Protein AF-A0A7H4PNX0-F1 (afdb_monomer)

Foldseek 3Di:
DVVVLDDDDDDADPVNVPDDDDDDPDDDDDDDDDDDPVVVVVVVVVVCVVVVVDPADADEDECVCVSVVNLVVVVVVCVVVPGYDDDYPVRDDGD

Sequence (95 aa):
MLTQHRPGYLMLPADVAKAKATPPAHRLLIHTLPADENQLAGFREHAERMLRSSRRVSLLADFLAQRYGLQNALREWVAKVAGCLRHDADGQRAF

Secondary structure (DSSP, 8-state):
-GGGT--------TTGGGS--PPPSS-----PPPPPHHHHHHHHHHHHHHHHT-S--EEE--HHHHHTT-HHHHHHHHHHSTTPEEE-TTSSPP-

Structure (mmCIF, N/CA/C/O backbone):
data_AF-A0A7H4PNX0-F1
#
_entry.id   AF-A0A7H4P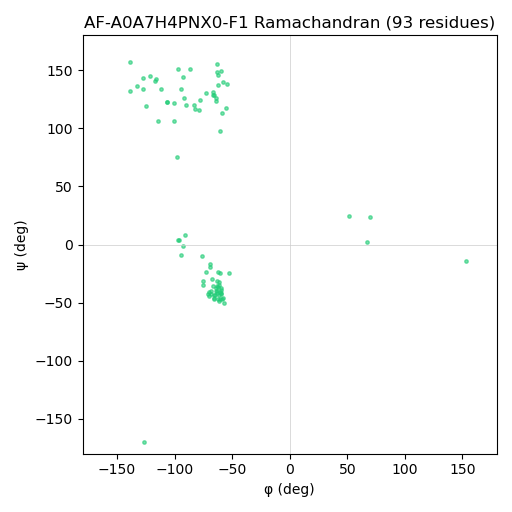NX0-F1
#
loop_
_atom_site.group_PDB
_atom_site.id
_atom_site.type_symbol
_atom_site.label_atom_id
_atom_site.label_alt_id
_atom_site.label_comp_id
_atom_site.label_asym_id
_atom_site.label_entity_id
_atom_site.label_seq_id
_atom_site.pdbx_PDB_ins_code
_atom_site.Cartn_x
_atom_site.Cartn_y
_atom_site.Cartn_z
_atom_site.occupancy
_atom_site.B_iso_or_equiv
_atom_site.auth_seq_id
_atom_site.auth_comp_id
_atom_site.auth_asym_id
_atom_site.auth_atom_id
_atom_site.pdbx_PDB_model_num
ATOM 1 N N . MET A 1 1 ? 2.184 0.642 -10.765 1.00 57.59 1 MET A N 1
ATOM 2 C CA . MET A 1 1 ? 2.553 -0.771 -10.514 1.00 57.59 1 MET A CA 1
ATOM 3 C C . MET A 1 1 ? 3.407 -0.958 -9.260 1.00 57.59 1 MET A C 1
ATOM 5 O O . MET A 1 1 ? 3.002 -1.761 -8.432 1.00 57.59 1 MET A O 1
ATOM 9 N N . LEU A 1 2 ? 4.51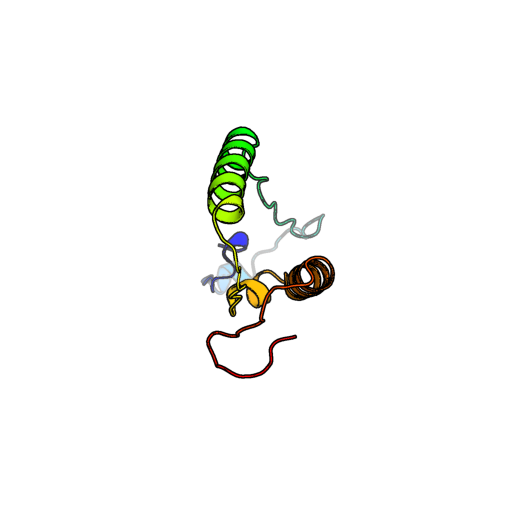1 -0.220 -9.054 1.00 64.31 2 LEU A N 1
ATOM 10 C CA . LEU A 1 2 ? 5.370 -0.417 -7.866 1.00 64.31 2 LEU A CA 1
ATOM 11 C C . LEU A 1 2 ? 4.644 -0.206 -6.520 1.00 64.31 2 LEU A C 1
ATOM 13 O O . LEU A 1 2 ? 4.827 -0.990 -5.599 1.00 64.31 2 LEU A O 1
ATOM 17 N N . THR A 1 3 ? 3.753 0.784 -6.427 1.00 73.44 3 THR A N 1
ATOM 18 C CA . THR A 1 3 ? 2.959 1.077 -5.214 1.00 73.44 3 THR A CA 1
ATOM 19 C C . THR A 1 3 ? 1.908 0.018 -4.880 1.00 73.44 3 THR A C 1
ATOM 21 O O . THR A 1 3 ? 1.386 -0.024 -3.771 1.00 73.44 3 THR A O 1
ATOM 24 N N . GLN A 1 4 ? 1.571 -0.848 -5.837 1.00 74.69 4 GLN A N 1
ATOM 25 C CA . GLN A 1 4 ? 0.538 -1.872 -5.672 1.00 74.69 4 GLN A CA 1
ATOM 26 C C . GLN A 1 4 ? 1.132 -3.206 -5.199 1.00 74.69 4 GLN A C 1
ATOM 28 O O . GLN A 1 4 ? 0.393 -4.175 -5.019 1.00 74.69 4 GLN A O 1
ATOM 33 N N . HIS A 1 5 ? 2.460 -3.289 -5.023 1.00 74.69 5 HIS A N 1
ATOM 34 C CA . HIS A 1 5 ? 3.183 -4.501 -4.622 1.00 74.69 5 HIS A CA 1
ATOM 35 C C . HIS A 1 5 ? 2.847 -5.734 -5.487 1.00 74.69 5 HIS A C 1
ATOM 37 O O . HIS A 1 5 ? 2.908 -6.862 -5.007 1.00 74.69 5 HIS A O 1
ATOM 43 N N . ARG A 1 6 ? 2.390 -5.527 -6.730 1.00 80.38 6 ARG A N 1
ATOM 44 C CA . ARG A 1 6 ? 2.036 -6.589 -7.684 1.00 80.38 6 ARG A CA 1
ATOM 45 C C . ARG A 1 6 ? 3.215 -6.829 -8.628 1.00 80.38 6 ARG A C 1
ATOM 47 O O . ARG A 1 6 ? 3.942 -5.872 -8.904 1.00 80.38 6 ARG A O 1
ATOM 54 N N . PRO A 1 7 ? 3.387 -8.056 -9.150 1.00 84.88 7 PRO A N 1
ATOM 55 C CA . PRO A 1 7 ? 4.365 -8.311 -10.198 1.00 84.88 7 PRO A CA 1
ATOM 56 C C . PRO A 1 7 ? 4.154 -7.370 -11.389 1.00 84.88 7 PRO A C 1
ATOM 58 O O . PRO A 1 7 ? 3.017 -7.112 -11.791 1.00 84.88 7 PRO A O 1
ATOM 61 N N . GLY A 1 8 ? 5.254 -6.860 -11.936 1.00 86.31 8 GLY A N 1
ATOM 62 C CA . GLY A 1 8 ? 5.279 -6.108 -13.185 1.00 86.31 8 GLY A CA 1
ATOM 63 C C . GLY A 1 8 ? 6.208 -6.802 -14.172 1.00 86.31 8 GLY A C 1
ATOM 64 O O . GLY A 1 8 ? 7.220 -7.369 -13.765 1.00 86.31 8 GLY A O 1
ATOM 65 N N . TYR A 1 9 ? 5.862 -6.757 -15.455 1.00 90.44 9 TYR A N 1
ATOM 66 C CA . TYR A 1 9 ? 6.673 -7.328 -16.527 1.00 90.44 9 TYR A CA 1
ATOM 67 C C . TYR A 1 9 ? 7.243 -6.209 -17.392 1.00 90.44 9 TYR A C 1
ATOM 69 O O . TYR A 1 9 ? 6.520 -5.291 -17.780 1.00 90.44 9 TYR A O 1
ATOM 77 N N . LEU A 1 10 ? 8.537 -6.297 -17.692 1.00 90.19 10 LEU A N 1
ATOM 78 C CA . LEU A 1 10 ? 9.231 -5.397 -18.604 1.00 90.19 10 LEU A CA 1
ATOM 79 C C . LEU A 1 10 ? 9.904 -6.241 -19.683 1.00 90.19 10 LEU A C 1
ATOM 81 O O . LEU A 1 10 ? 10.756 -7.071 -19.376 1.00 90.19 10 LEU A O 1
ATOM 85 N N . MET A 1 11 ? 9.524 -6.027 -20.940 1.00 91.56 11 MET A N 1
ATOM 86 C CA . MET A 1 11 ? 10.212 -6.631 -22.076 1.00 91.56 11 MET A CA 1
ATOM 87 C C . MET A 1 11 ? 11.324 -5.686 -22.523 1.00 91.56 11 MET A C 1
ATOM 89 O O . MET A 1 11 ? 11.047 -4.546 -22.891 1.00 91.56 11 MET A O 1
ATOM 93 N N . LEU A 1 12 ? 12.571 -6.154 -22.480 1.00 91.81 12 LEU A N 1
ATOM 94 C CA . LEU A 1 12 ? 13.733 -5.383 -22.910 1.00 91.81 12 LEU A CA 1
ATOM 95 C C . LEU A 1 12 ? 14.365 -6.050 -24.143 1.00 91.81 12 LEU A C 1
ATOM 97 O O . LEU A 1 12 ? 14.990 -7.102 -24.001 1.00 91.81 12 LEU A O 1
ATOM 101 N N . PRO A 1 13 ? 14.202 -5.468 -25.344 1.00 94.44 13 PRO A N 1
ATOM 102 C CA . PRO A 1 13 ? 14.876 -5.940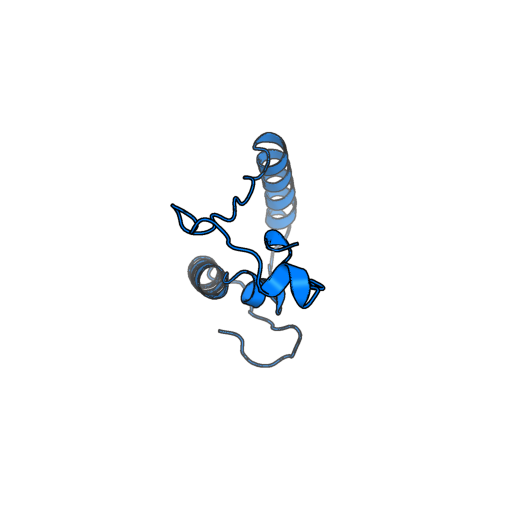 -26.549 1.00 94.44 13 PRO A CA 1
ATOM 103 C C . PRO A 1 13 ? 16.408 -5.911 -26.419 1.00 94.44 13 PRO A C 1
ATOM 105 O O . PRO A 1 13 ? 16.976 -5.068 -25.721 1.00 94.44 13 PRO A O 1
ATOM 108 N N . ALA A 1 14 ? 17.091 -6.836 -27.096 1.00 91.31 14 ALA A N 1
ATOM 109 C CA . ALA A 1 14 ? 18.537 -7.034 -26.950 1.00 91.31 14 ALA A CA 1
ATOM 110 C C . ALA A 1 14 ? 19.384 -5.863 -27.485 1.00 91.31 14 ALA A C 1
ATOM 112 O O . ALA A 1 14 ? 20.485 -5.613 -26.993 1.00 91.31 14 ALA A O 1
ATOM 113 N N . ASP A 1 15 ? 18.885 -5.157 -28.493 1.00 89.75 15 ASP A N 1
ATOM 114 C CA . ASP A 1 15 ? 19.465 -3.932 -29.041 1.00 89.75 15 ASP A CA 1
ATOM 115 C C . ASP A 1 15 ? 19.315 -2.759 -28.062 1.00 89.75 15 ASP A C 1
ATOM 117 O O . ASP A 1 15 ? 20.286 -2.051 -27.789 1.00 89.75 15 ASP A O 1
ATOM 121 N N . VAL A 1 16 ? 18.142 -2.627 -27.439 1.00 90.69 16 VAL A N 1
ATOM 122 C CA . VAL A 1 16 ? 17.867 -1.606 -26.416 1.00 90.69 16 VAL A CA 1
ATOM 123 C C . VAL A 1 16 ? 18.694 -1.848 -25.149 1.00 90.69 16 VAL A C 1
ATOM 125 O O . VAL A 1 16 ? 19.192 -0.8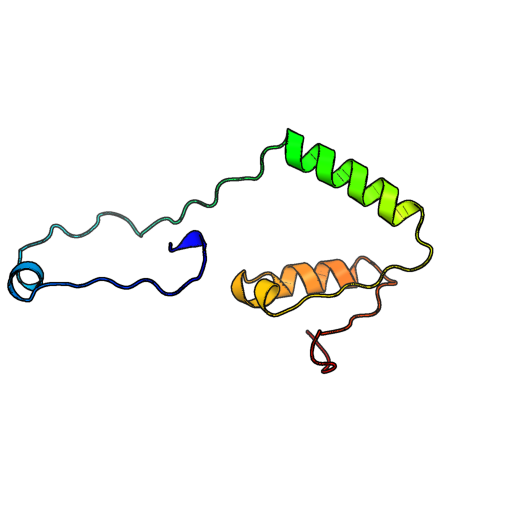97 -24.553 1.00 90.69 16 VAL A O 1
ATOM 128 N N . ALA A 1 17 ? 18.929 -3.107 -24.770 1.00 90.25 17 ALA A N 1
ATOM 129 C CA . ALA A 1 17 ? 19.761 -3.455 -23.615 1.00 90.25 17 ALA A CA 1
ATOM 130 C C . ALA A 1 17 ? 21.230 -3.003 -23.747 1.00 90.25 17 ALA A C 1
ATOM 132 O O . ALA A 1 17 ? 21.911 -2.831 -22.737 1.00 90.25 17 ALA A O 1
ATOM 133 N N . LYS A 1 18 ? 21.728 -2.817 -24.979 1.00 91.62 18 LYS A N 1
ATOM 134 C CA . LYS A 1 18 ? 23.102 -2.361 -25.263 1.00 91.62 18 LYS A CA 1
ATOM 135 C C . LYS A 1 18 ? 23.205 -0.848 -25.452 1.00 91.62 18 LYS A C 1
ATOM 137 O O . LYS A 1 18 ? 24.317 -0.327 -25.567 1.00 91.62 18 LYS A O 1
ATOM 142 N N . ALA A 1 19 ? 22.075 -0.147 -25.526 1.00 92.19 19 ALA A N 1
ATOM 143 C CA . ALA A 1 19 ? 22.063 1.294 -25.705 1.00 92.19 19 ALA A CA 1
ATOM 144 C C . ALA A 1 19 ? 22.749 1.981 -24.514 1.00 92.19 19 ALA A C 1
ATOM 146 O O . ALA A 1 19 ? 22.548 1.613 -23.356 1.00 92.19 19 ALA A O 1
ATOM 147 N N . LYS A 1 20 ? 23.573 2.999 -24.794 1.00 90.94 20 LYS A N 1
ATOM 148 C CA . LYS A 1 20 ? 24.180 3.807 -23.732 1.00 90.94 20 LYS A CA 1
ATOM 149 C C . LYS A 1 20 ? 23.071 4.545 -22.985 1.00 90.94 20 LYS A C 1
ATOM 151 O O . LYS A 1 20 ? 22.300 5.275 -23.599 1.00 90.94 20 LYS A O 1
ATOM 156 N N . ALA A 1 21 ? 23.033 4.384 -21.668 1.00 90.44 21 ALA A N 1
ATOM 157 C CA . ALA A 1 21 ? 22.128 5.108 -20.790 1.00 90.44 21 ALA A CA 1
ATOM 158 C C . ALA A 1 21 ? 22.928 5.989 -19.830 1.00 90.44 21 ALA A C 1
ATOM 160 O O . ALA A 1 21 ? 23.989 5.598 -19.340 1.00 90.44 21 ALA A O 1
ATOM 161 N N . THR A 1 22 ? 22.408 7.179 -19.551 1.00 92.06 22 THR A N 1
ATOM 162 C CA . THR A 1 22 ? 22.958 8.043 -18.508 1.00 92.06 22 THR A CA 1
ATOM 163 C C . THR A 1 22 ? 22.601 7.458 -17.138 1.00 92.06 22 THR A C 1
ATOM 165 O O . THR A 1 22 ? 21.428 7.147 -16.914 1.00 92.06 22 THR A O 1
ATOM 168 N N . PRO A 1 23 ? 23.566 7.307 -16.212 1.00 90.25 23 PRO A N 1
ATOM 169 C CA . PRO A 1 23 ? 23.281 6.825 -14.867 1.00 90.25 23 PRO A CA 1
ATOM 170 C C . PRO A 1 23 ? 22.255 7.717 -14.151 1.00 90.25 23 PRO A C 1
ATOM 172 O O . PRO A 1 23 ? 22.338 8.945 -14.254 1.00 90.25 23 PRO A O 1
ATOM 175 N N . PRO A 1 24 ? 21.302 7.139 -13.401 1.00 89.62 24 PRO A N 1
ATOM 176 C CA . PRO A 1 24 ? 20.367 7.931 -12.620 1.00 89.62 24 PRO A CA 1
ATOM 177 C C . PRO A 1 24 ? 21.106 8.662 -11.492 1.00 89.62 24 PRO A C 1
ATOM 179 O O . PRO A 1 24 ? 21.825 8.052 -10.705 1.00 89.62 24 PRO A O 1
ATOM 182 N N . ALA A 1 25 ? 20.898 9.977 -11.400 1.00 90.81 25 ALA A N 1
ATOM 183 C CA . ALA A 1 25 ? 21.530 10.827 -10.388 1.00 90.81 25 ALA A CA 1
ATOM 184 C C . ALA A 1 25 ? 21.015 10.569 -8.959 1.00 90.81 25 ALA A C 1
ATOM 186 O O . ALA A 1 25 ? 21.673 10.928 -7.988 1.00 90.81 25 ALA A O 1
ATOM 187 N N . HIS A 1 26 ? 19.838 9.951 -8.823 1.00 88.75 26 HIS A N 1
ATOM 188 C CA . HIS A 1 26 ? 19.178 9.721 -7.542 1.00 88.75 26 HIS A CA 1
ATOM 189 C C . HIS A 1 26 ? 18.553 8.328 -7.488 1.00 88.75 26 HIS A C 1
ATOM 191 O O . HIS A 1 26 ? 18.221 7.725 -8.512 1.00 88.75 26 HIS A O 1
ATOM 197 N N . ARG A 1 27 ? 18.357 7.829 -6.266 1.00 87.31 27 ARG A N 1
ATOM 198 C CA . ARG A 1 27 ? 17.605 6.597 -6.017 1.00 87.31 27 ARG A CA 1
ATOM 199 C C . ARG A 1 27 ? 16.155 6.768 -6.481 1.00 87.31 27 ARG A C 1
ATOM 201 O O . ARG A 1 27 ? 15.577 7.838 -6.325 1.00 87.31 27 ARG A O 1
ATOM 208 N N . LEU A 1 28 ? 15.557 5.687 -6.983 1.00 86.31 28 LEU A N 1
ATOM 209 C CA . LEU A 1 28 ? 14.132 5.643 -7.295 1.00 86.31 28 LEU A CA 1
ATOM 210 C C . LEU A 1 28 ? 13.305 5.924 -6.030 1.00 86.31 28 LEU A C 1
ATOM 212 O O . LEU A 1 28 ? 13.310 5.127 -5.090 1.00 86.31 28 LEU A O 1
ATOM 216 N N . LEU A 1 29 ? 12.604 7.056 -6.017 1.00 85.25 29 LEU A N 1
ATOM 217 C CA . LEU A 1 29 ? 11.666 7.420 -4.962 1.00 85.25 29 LEU A CA 1
ATOM 218 C C . LEU A 1 29 ? 10.270 6.933 -5.349 1.00 85.25 29 LEU A C 1
ATOM 220 O O . LEU A 1 29 ? 9.771 7.234 -6.432 1.00 85.25 29 LEU A O 1
ATOM 224 N N . ILE A 1 30 ? 9.640 6.170 -4.460 1.00 81.06 30 ILE A N 1
ATOM 225 C CA . ILE A 1 30 ? 8.250 5.746 -4.620 1.00 81.06 30 ILE A CA 1
ATOM 226 C C . ILE A 1 30 ? 7.404 6.660 -3.742 1.00 81.06 30 ILE A C 1
ATOM 228 O O . ILE A 1 30 ? 7.423 6.544 -2.520 1.00 81.06 30 ILE A O 1
ATOM 232 N N . HIS A 1 31 ? 6.671 7.579 -4.366 1.00 76.81 31 HIS A N 1
ATOM 233 C CA . HIS A 1 31 ? 5.755 8.455 -3.649 1.00 76.81 31 HIS A CA 1
ATOM 234 C C . HIS A 1 31 ? 4.466 7.704 -3.319 1.00 76.81 31 HIS A C 1
ATOM 236 O O . HIS A 1 31 ? 3.713 7.300 -4.208 1.00 76.81 31 HIS A O 1
ATOM 242 N N . THR A 1 32 ? 4.205 7.524 -2.029 1.00 73.81 32 THR A N 1
ATOM 243 C CA . THR A 1 32 ? 2.872 7.194 -1.528 1.00 73.81 32 THR A CA 1
ATOM 244 C C . THR A 1 32 ? 2.088 8.490 -1.396 1.00 73.81 32 THR A C 1
ATOM 246 O O . THR A 1 32 ? 2.506 9.389 -0.666 1.00 73.81 32 THR A O 1
ATOM 249 N N . LEU A 1 33 ? 0.973 8.603 -2.114 1.00 76.81 33 LEU A N 1
ATOM 250 C CA . LEU A 1 33 ? 0.052 9.720 -1.930 1.00 76.81 33 LEU A CA 1
ATOM 251 C C . LEU A 1 33 ? -0.577 9.616 -0.531 1.00 76.81 33 LEU A C 1
ATOM 253 O O . LEU A 1 33 ? -1.026 8.523 -0.170 1.00 76.81 33 LEU A O 1
ATOM 257 N N . PRO A 1 34 ? -0.59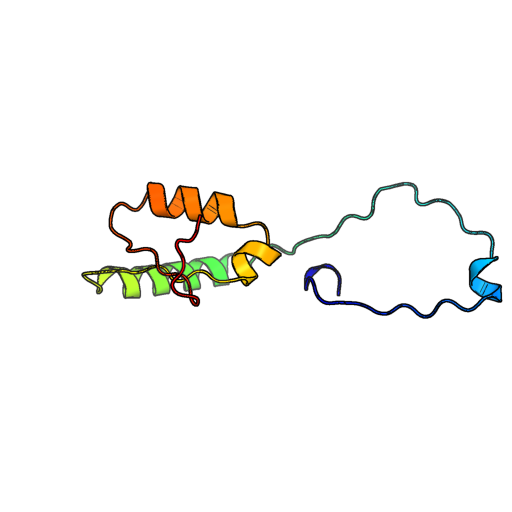2 10.704 0.258 1.00 79.50 34 PRO A N 1
ATOM 258 C CA . PRO A 1 34 ? -1.321 10.717 1.517 1.00 79.50 34 PRO A CA 1
ATOM 259 C C . PRO A 1 34 ? -2.818 10.528 1.254 1.00 79.50 34 PRO A C 1
ATOM 261 O O . PRO A 1 34 ? -3.315 10.812 0.160 1.00 79.50 34 PRO A O 1
ATOM 264 N N . ALA A 1 35 ? -3.535 10.028 2.260 1.00 83.38 35 ALA A N 1
ATOM 265 C CA . ALA A 1 35 ? -4.990 10.025 2.214 1.00 83.38 35 ALA A CA 1
ATOM 266 C C . ALA A 1 35 ? -5.508 11.471 2.165 1.00 83.38 35 ALA A C 1
ATOM 268 O O . ALA A 1 35 ? -4.893 12.373 2.728 1.00 83.38 35 ALA A O 1
ATOM 269 N N . ASP A 1 36 ? -6.640 11.684 1.499 1.00 90.00 36 ASP A N 1
ATOM 270 C CA . ASP A 1 36 ? -7.346 12.961 1.572 1.00 90.00 36 ASP A CA 1
ATOM 271 C C . ASP A 1 36 ? -7.864 13.181 3.003 1.00 90.00 36 ASP A C 1
ATOM 273 O O . ASP A 1 36 ? -8.523 12.306 3.570 1.00 90.00 36 ASP A O 1
ATOM 277 N N . GLU A 1 37 ? -7.562 14.342 3.588 1.00 90.81 37 GLU A N 1
ATOM 278 C CA . GLU A 1 37 ? -7.873 14.646 4.992 1.00 90.81 37 GLU A CA 1
ATOM 279 C C . GLU A 1 37 ? -9.381 14.622 5.283 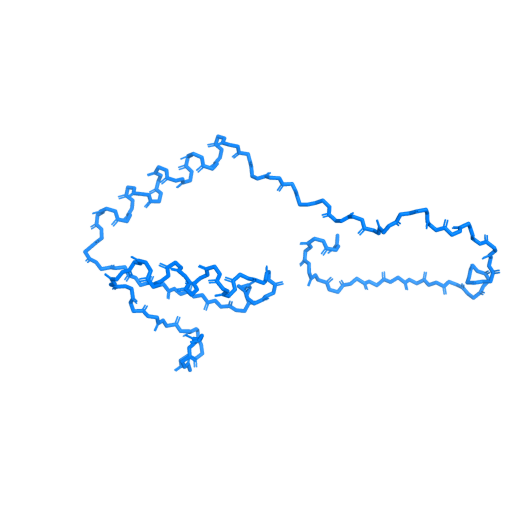1.00 90.81 37 GLU A C 1
ATOM 281 O O . GLU A 1 37 ? -9.798 14.150 6.342 1.00 90.81 37 GLU A O 1
ATOM 286 N N . ASN A 1 38 ? -10.225 15.050 4.335 1.00 91.69 38 ASN A N 1
ATOM 287 C CA . ASN A 1 38 ? -11.677 15.020 4.523 1.00 91.69 38 ASN A CA 1
ATOM 288 C C . ASN A 1 38 ? -12.200 13.580 4.505 1.00 91.69 38 ASN A C 1
ATOM 290 O O . ASN A 1 38 ? -13.038 13.209 5.330 1.00 91.69 38 ASN A O 1
ATOM 294 N N . GLN A 1 39 ? -11.680 12.750 3.597 1.00 91.81 39 GLN A N 1
ATOM 295 C CA . GLN A 1 39 ? -12.014 11.323 3.557 1.00 91.81 39 GLN A CA 1
ATOM 296 C C . GLN A 1 39 ? -11.543 10.598 4.822 1.00 91.81 39 GLN A C 1
ATOM 298 O O . GLN A 1 39 ? -12.275 9.770 5.369 1.00 91.81 39 GLN A O 1
ATOM 303 N N . LEU A 1 40 ? -10.350 10.932 5.322 1.00 92.38 40 LEU A N 1
ATOM 304 C CA . LEU A 1 40 ? -9.810 10.358 6.551 1.00 92.38 40 LEU A CA 1
ATOM 305 C C . LEU A 1 40 ? -10.649 10.746 7.777 1.00 92.38 40 LEU A C 1
ATOM 307 O O . LEU A 1 40 ? -10.955 9.885 8.607 1.00 92.38 40 LEU A O 1
ATOM 311 N N . ALA A 1 41 ? -11.061 12.013 7.876 1.00 92.44 41 ALA A N 1
ATOM 312 C CA . ALA A 1 41 ? -11.930 12.493 8.947 1.00 92.44 41 ALA A CA 1
ATOM 313 C C . ALA A 1 41 ? -13.298 11.791 8.928 1.00 92.44 41 ALA A C 1
ATOM 315 O O . ALA A 1 41 ? -13.735 11.274 9.960 1.00 92.44 41 ALA A O 1
ATOM 316 N N . GLY A 1 42 ? -13.929 11.689 7.752 1.00 93.38 42 GLY A N 1
ATOM 317 C CA . GLY A 1 42 ? -15.211 10.995 7.593 1.00 93.38 42 GLY A CA 1
ATOM 318 C C . GLY A 1 42 ? -15.122 9.502 7.924 1.00 93.38 42 GLY A C 1
ATOM 319 O O . GLY A 1 42 ? -15.972 8.963 8.640 1.00 93.38 42 GLY A O 1
ATOM 320 N N . PHE A 1 43 ? -14.050 8.836 7.481 1.00 92.62 43 PHE A N 1
ATOM 321 C CA . PHE A 1 43 ? -13.777 7.446 7.847 1.00 92.62 43 PHE A CA 1
ATOM 322 C C . PHE A 1 43 ? -13.650 7.280 9.365 1.00 92.62 43 PHE A C 1
ATOM 324 O O . PHE A 1 43 ? -14.273 6.384 9.943 1.00 92.62 43 PHE A O 1
ATOM 331 N N . ARG A 1 44 ? -12.881 8.156 10.023 1.00 93.38 44 ARG A N 1
ATOM 332 C CA . ARG A 1 44 ? -12.662 8.104 11.472 1.00 93.38 44 ARG A CA 1
ATOM 333 C C . ARG A 1 44 ? -13.959 8.277 12.252 1.00 93.38 44 ARG A C 1
ATOM 335 O O . ARG A 1 44 ? -14.235 7.469 13.134 1.00 93.38 44 ARG A O 1
ATOM 342 N N . GLU A 1 45 ? -14.761 9.286 11.925 1.00 94.25 45 GLU A N 1
ATOM 343 C CA . GLU A 1 45 ? -16.030 9.548 12.611 1.00 94.25 45 GLU A CA 1
ATOM 344 C C . GLU A 1 45 ? -16.972 8.337 12.530 1.00 94.25 45 GLU A C 1
ATOM 346 O O . GLU A 1 45 ? -17.556 7.902 13.530 1.00 94.25 45 GLU A O 1
ATOM 351 N N . HIS A 1 46 ? -17.099 7.746 11.341 1.00 92.38 46 HIS A N 1
ATOM 352 C CA . HIS A 1 46 ? -17.944 6.572 11.142 1.00 92.38 46 HIS A CA 1
ATOM 353 C C . HIS A 1 46 ? -17.406 5.324 11.845 1.00 92.38 46 HIS A C 1
ATOM 355 O O . HIS A 1 46 ? -18.185 4.618 12.494 1.00 92.38 46 HIS A O 1
ATOM 361 N N . ALA A 1 47 ? -16.097 5.073 11.774 1.00 91.31 47 ALA A N 1
ATOM 362 C CA . ALA A 1 47 ? -15.468 3.959 12.476 1.00 91.31 47 ALA A CA 1
ATOM 363 C C . ALA A 1 47 ? -15.632 4.093 13.998 1.00 91.31 47 ALA A C 1
ATOM 365 O O . ALA A 1 47 ? -16.006 3.126 14.663 1.00 91.31 47 ALA A O 1
ATOM 366 N N . GLU A 1 48 ? -15.438 5.292 14.555 1.00 90.31 48 GLU A N 1
ATOM 367 C CA . GLU A 1 48 ? -15.643 5.556 15.981 1.00 90.31 48 GLU A CA 1
ATOM 368 C C . GLU A 1 48 ? -17.091 5.294 16.403 1.00 90.31 48 GLU A C 1
ATOM 370 O O . GLU A 1 48 ? -17.323 4.608 17.399 1.00 90.31 48 GLU A O 1
ATOM 375 N N . ARG A 1 49 ? -18.076 5.783 15.641 1.00 91.25 49 ARG A N 1
ATOM 376 C CA . ARG A 1 49 ? -19.499 5.553 15.936 1.00 91.25 49 ARG A CA 1
ATOM 377 C C . ARG A 1 49 ? -19.854 4.063 15.942 1.00 91.25 49 ARG A C 1
ATOM 379 O O . ARG A 1 49 ? -20.567 3.619 16.838 1.00 91.25 49 ARG A O 1
ATOM 386 N N . MET A 1 50 ? -19.329 3.297 14.987 1.00 89.38 50 MET A N 1
ATOM 387 C CA . MET A 1 50 ? -19.551 1.849 14.878 1.00 89.38 50 MET A CA 1
ATOM 388 C C . MET A 1 50 ? -18.880 1.057 16.013 1.00 89.38 50 MET A C 1
ATOM 390 O O . MET A 1 50 ? -19.447 0.099 16.548 1.00 89.38 50 MET A O 1
ATOM 394 N N . LEU A 1 51 ? -17.666 1.451 16.403 1.00 87.81 51 LEU A N 1
ATOM 395 C CA . LEU A 1 51 ? -16.918 0.776 17.463 1.00 87.81 51 LEU A CA 1
ATOM 396 C C . LEU A 1 51 ? -17.467 1.114 18.856 1.00 87.81 51 LEU A C 1
ATOM 398 O O . LEU A 1 51 ? -17.529 0.225 19.701 1.00 87.81 51 LEU A O 1
ATOM 402 N N . ARG A 1 52 ? -17.946 2.347 19.091 1.00 86.56 52 ARG A N 1
ATOM 403 C CA . ARG A 1 52 ? -18.557 2.756 20.374 1.00 86.56 52 ARG A CA 1
ATOM 404 C C . ARG A 1 52 ? -19.808 1.949 20.729 1.00 86.56 52 ARG A C 1
ATOM 406 O O . ARG A 1 52 ? -20.052 1.711 21.908 1.00 86.56 52 ARG A O 1
ATOM 413 N N . SER A 1 53 ? -20.591 1.511 19.742 1.00 82.31 53 SER A N 1
ATOM 414 C CA . SER A 1 53 ? -21.770 0.664 19.984 1.00 82.31 53 SER A CA 1
ATOM 415 C C . SER A 1 53 ? -21.429 -0.801 20.289 1.00 82.31 53 SER A C 1
ATOM 417 O O . SER A 1 53 ? -22.310 -1.565 20.681 1.00 82.31 53 SER A O 1
ATOM 419 N N . SER A 1 54 ? -20.169 -1.213 20.118 1.00 82.62 54 SER A N 1
ATOM 420 C CA . SER A 1 54 ? -19.744 -2.610 20.230 1.00 82.62 54 SER A CA 1
ATOM 421 C C . SER A 1 54 ? -19.095 -2.886 21.588 1.00 82.62 54 SER A C 1
ATOM 423 O O . SER A 1 54 ? -18.085 -2.289 21.941 1.00 82.62 54 SER A O 1
ATOM 425 N N . ARG A 1 55 ? -19.636 -3.843 22.354 1.00 78.81 55 ARG A N 1
ATOM 426 C CA . ARG A 1 55 ? -19.073 -4.243 23.664 1.00 78.81 55 ARG A CA 1
ATOM 427 C C . ARG A 1 55 ? -17.778 -5.046 23.559 1.00 78.81 55 ARG A C 1
ATOM 429 O O . ARG A 1 55 ? -17.012 -5.101 24.515 1.00 78.81 55 ARG A O 1
ATOM 436 N N . ARG A 1 56 ? -17.556 -5.710 22.423 1.00 81.19 56 ARG A N 1
ATOM 437 C CA . ARG A 1 56 ? -16.358 -6.504 22.162 1.00 81.19 56 ARG A CA 1
ATOM 438 C C . ARG A 1 56 ? -15.899 -6.256 20.739 1.00 81.19 56 ARG A C 1
ATOM 440 O O . ARG A 1 56 ? -16.700 -6.330 19.814 1.00 81.19 56 ARG A O 1
ATOM 447 N N . VAL A 1 57 ? -14.611 -5.994 20.586 1.00 81.69 57 VAL A N 1
ATOM 448 C CA . VAL A 1 57 ? -13.964 -5.786 19.292 1.00 81.69 57 VAL A CA 1
ATOM 449 C C . VAL A 1 57 ? -12.926 -6.889 19.116 1.00 81.69 57 VAL A C 1
ATOM 451 O O . VAL A 1 57 ? -12.293 -7.329 20.076 1.00 81.69 57 VAL A O 1
ATOM 454 N N . SER A 1 58 ? -12.801 -7.407 17.902 1.00 82.56 58 SER A N 1
ATOM 455 C CA . SER A 1 58 ? -11.763 -8.368 17.530 1.00 82.56 58 SER A CA 1
ATOM 456 C C . SER A 1 58 ? -11.053 -7.836 16.297 1.00 82.56 58 SER A C 1
ATOM 458 O O . SER A 1 58 ? -11.684 -7.204 15.449 1.00 82.56 58 SER A O 1
ATOM 460 N N . LEU A 1 59 ? -9.743 -8.053 16.230 1.00 83.06 59 LEU A N 1
ATOM 461 C CA . LEU A 1 59 ? -8.921 -7.589 15.124 1.00 83.06 59 LEU A CA 1
ATOM 462 C C . LEU A 1 59 ? -8.531 -8.782 14.257 1.00 83.06 59 LEU A C 1
ATOM 464 O O . LEU A 1 59 ? -7.899 -9.717 14.749 1.00 83.06 59 LEU A O 1
ATOM 468 N N . LEU A 1 60 ? -8.882 -8.704 12.976 1.00 83.88 60 LEU A N 1
ATOM 469 C CA . LEU A 1 60 ? -8.429 -9.621 11.939 1.00 83.88 60 LEU A CA 1
ATOM 470 C C . LEU A 1 60 ? -7.411 -8.884 11.065 1.00 83.88 60 LEU A C 1
ATOM 472 O O . LEU A 1 60 ? -7.718 -7.829 10.507 1.00 83.88 60 LEU A O 1
ATOM 476 N N . ALA A 1 61 ? -6.205 -9.428 10.966 1.00 83.38 61 ALA A N 1
ATOM 477 C CA . ALA A 1 61 ? -5.164 -8.937 10.075 1.00 83.38 61 ALA A CA 1
ATOM 478 C C . ALA A 1 61 ? -4.565 -10.123 9.320 1.00 83.38 61 ALA A C 1
ATOM 480 O O . ALA A 1 61 ? -4.302 -11.155 9.922 1.00 83.38 61 ALA A O 1
ATOM 481 N N . ASP A 1 62 ? -4.358 -9.945 8.019 1.00 81.69 62 ASP A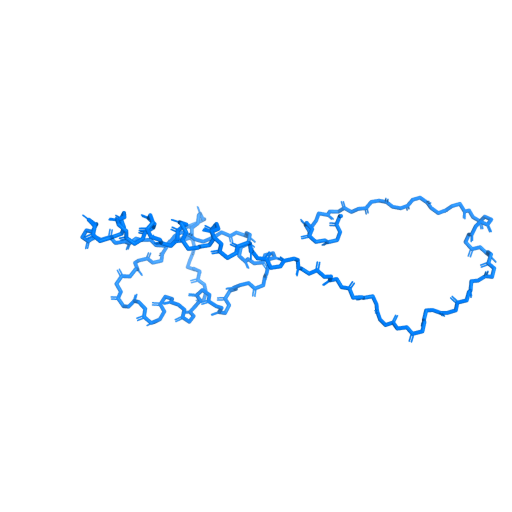 N 1
ATOM 482 C CA . ASP A 1 62 ? -3.952 -11.002 7.086 1.00 81.69 62 ASP A CA 1
ATOM 483 C C . ASP A 1 62 ? -2.690 -10.564 6.300 1.00 81.69 62 ASP A C 1
ATOM 485 O O . ASP A 1 62 ? -2.086 -9.522 6.591 1.00 81.69 62 ASP A O 1
ATOM 489 N N . PHE A 1 63 ? -2.297 -11.304 5.262 1.00 82.94 63 PHE A N 1
ATOM 490 C CA . PHE A 1 63 ? -1.081 -11.151 4.459 1.00 82.94 63 PHE A CA 1
ATOM 491 C C . PHE A 1 63 ? -0.862 -9.744 3.882 1.00 82.94 63 PHE A C 1
ATOM 493 O O . PHE A 1 63 ? 0.275 -9.357 3.600 1.00 82.94 63 PHE A O 1
ATOM 500 N N . LEU A 1 64 ? -1.916 -8.938 3.702 1.00 83.19 64 LEU A N 1
ATOM 501 C CA . LEU A 1 64 ? -1.767 -7.544 3.271 1.00 83.19 64 LEU A CA 1
ATOM 502 C C . LEU A 1 64 ? -0.988 -6.719 4.298 1.00 83.19 64 LEU A C 1
ATOM 504 O O . LEU A 1 64 ? -0.145 -5.911 3.910 1.00 83.19 64 LEU A O 1
ATOM 508 N N . ALA A 1 65 ? -1.182 -6.969 5.593 1.00 85.19 65 ALA A N 1
ATOM 509 C CA . ALA A 1 65 ? -0.388 -6.321 6.628 1.00 85.19 65 ALA A CA 1
ATOM 510 C C . ALA A 1 65 ? 1.104 -6.640 6.473 1.00 85.19 65 ALA A C 1
ATOM 512 O O . ALA A 1 65 ? 1.947 -5.765 6.663 1.00 85.19 65 ALA A O 1
ATOM 513 N N . GLN A 1 66 ? 1.430 -7.872 6.069 1.00 82.88 66 GLN A N 1
ATOM 514 C CA . GLN A 1 66 ? 2.803 -8.268 5.781 1.00 82.88 66 GLN A CA 1
ATOM 515 C C . GLN A 1 66 ? 3.343 -7.60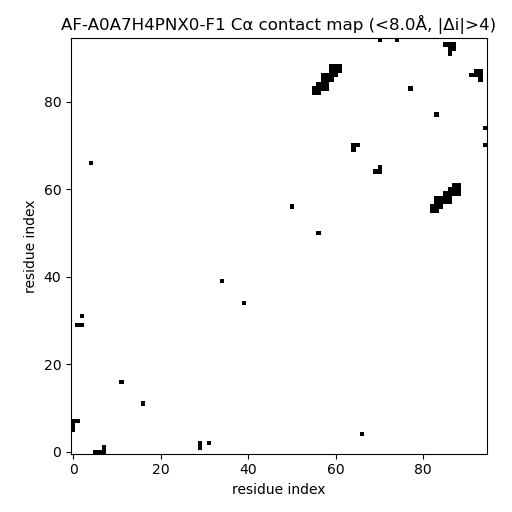8 4.514 1.00 82.88 66 GLN A C 1
ATOM 517 O O . GLN A 1 66 ? 4.463 -7.098 4.512 1.00 82.88 66 GLN A O 1
ATOM 522 N N . ARG A 1 67 ? 2.540 -7.573 3.450 1.00 83.81 67 ARG A N 1
ATOM 523 C CA . ARG A 1 67 ? 2.920 -7.005 2.152 1.00 83.81 67 ARG A CA 1
ATOM 524 C C . ARG A 1 67 ? 3.218 -5.507 2.212 1.00 83.81 67 ARG A C 1
ATOM 526 O O . ARG A 1 67 ? 4.073 -5.041 1.464 1.00 83.81 67 ARG A O 1
ATOM 533 N N . TYR A 1 68 ? 2.545 -4.787 3.106 1.00 85.25 68 TYR A N 1
ATOM 534 C CA . TYR A 1 68 ? 2.765 -3.361 3.358 1.00 85.25 68 TYR A CA 1
ATOM 535 C C . TYR A 1 68 ? 3.702 -3.076 4.549 1.00 85.25 68 TYR A C 1
ATOM 537 O O . TYR A 1 68 ? 3.907 -1.914 4.888 1.00 85.25 68 TYR A O 1
ATOM 545 N N . GLY A 1 69 ? 4.290 -4.099 5.184 1.00 85.62 69 GLY A N 1
ATOM 546 C CA . GLY A 1 69 ? 5.257 -3.916 6.278 1.00 85.62 69 GLY A CA 1
ATOM 547 C C . GLY A 1 69 ? 4.659 -3.388 7.592 1.00 85.62 69 GLY A C 1
ATOM 548 O O . GLY A 1 69 ? 5.362 -2.776 8.394 1.00 85.62 69 GLY A O 1
ATOM 549 N N . LEU A 1 70 ? 3.359 -3.591 7.821 1.00 88.56 70 LEU A N 1
ATOM 550 C CA . LEU A 1 70 ? 2.603 -3.016 8.941 1.00 88.56 70 LEU A CA 1
ATOM 551 C C . LEU A 1 70 ? 2.577 -3.902 10.201 1.00 88.56 70 LEU A C 1
ATOM 553 O O . LEU A 1 70 ? 1.870 -3.589 11.158 1.00 88.56 70 LEU A O 1
ATOM 557 N N . GLN A 1 71 ? 3.342 -4.996 10.250 1.00 86.06 71 GLN A N 1
ATOM 558 C CA . GLN A 1 71 ? 3.295 -5.962 11.360 1.00 86.06 71 GLN A CA 1
ATOM 559 C C . GLN A 1 71 ? 3.670 -5.333 12.708 1.00 86.06 71 GLN A C 1
ATOM 561 O O . GLN A 1 71 ? 3.035 -5.613 13.722 1.00 86.06 71 GLN A O 1
ATOM 566 N N . ASN A 1 72 ? 4.687 -4.464 12.725 1.00 85.94 72 ASN A N 1
ATOM 567 C CA . ASN A 1 72 ? 5.102 -3.756 13.941 1.00 85.94 72 ASN A CA 1
ATOM 568 C C . ASN A 1 72 ? 4.018 -2.785 14.421 1.00 85.94 72 ASN A C 1
ATOM 570 O O . ASN A 1 72 ? 3.658 -2.810 15.594 1.00 85.94 72 ASN A O 1
ATOM 574 N N . ALA A 1 73 ? 3.444 -2.003 13.502 1.00 87.25 73 ALA A N 1
ATOM 575 C CA . ALA A 1 73 ? 2.365 -1.072 13.816 1.00 87.25 73 ALA A CA 1
ATOM 576 C C . ALA A 1 73 ? 1.140 -1.799 14.395 1.00 87.25 73 ALA A C 1
ATOM 578 O O . ALA A 1 73 ? 0.576 -1.357 15.394 1.00 87.25 73 ALA A O 1
ATOM 579 N N . LEU A 1 74 ? 0.768 -2.951 13.825 1.00 87.31 74 LEU A N 1
ATOM 580 C CA . LEU A 1 74 ? -0.322 -3.779 14.346 1.00 87.31 74 LEU A CA 1
ATOM 581 C C . LEU A 1 74 ? -0.002 -4.369 15.723 1.00 87.31 74 LEU A C 1
ATOM 583 O O . LEU A 1 74 ? -0.857 -4.328 16.607 1.00 87.31 74 LEU A O 1
ATOM 587 N N . ARG A 1 75 ? 1.220 -4.877 15.937 1.00 84.50 75 ARG A N 1
ATOM 588 C CA . ARG A 1 75 ? 1.660 -5.366 17.255 1.00 84.50 75 ARG A CA 1
ATOM 589 C C . ARG A 1 75 ? 1.544 -4.289 18.324 1.00 84.50 75 ARG A C 1
ATOM 591 O O . ARG A 1 75 ? 0.955 -4.537 19.375 1.00 84.50 75 ARG A O 1
ATOM 598 N N . GLU A 1 76 ? 2.089 -3.108 18.050 1.00 88.06 76 GLU A N 1
ATOM 599 C CA . GLU A 1 76 ? 2.038 -1.976 18.973 1.00 88.06 76 GLU A CA 1
ATOM 600 C C . GLU A 1 76 ? 0.604 -1.518 19.231 1.00 88.06 76 GLU A C 1
ATOM 602 O O . GLU A 1 76 ? 0.247 -1.201 20.365 1.00 88.06 76 GLU A O 1
ATOM 607 N N . TRP A 1 77 ? -0.231 -1.498 18.193 1.00 87.00 77 TRP A N 1
ATOM 608 C CA . TRP A 1 77 ? -1.620 -1.088 18.325 1.00 87.00 77 TRP A CA 1
ATOM 609 C C . TRP A 1 77 ? -2.426 -2.059 19.194 1.00 87.00 77 TRP A C 1
ATOM 611 O O . TRP A 1 77 ? -3.083 -1.625 20.139 1.00 87.00 77 TRP A O 1
ATOM 621 N N . VAL A 1 78 ? -2.309 -3.369 18.961 1.00 85.44 78 VAL A N 1
ATOM 622 C CA . VAL A 1 78 ? -2.982 -4.385 19.789 1.00 85.44 78 VAL A CA 1
ATOM 623 C C . VAL A 1 78 ? -2.470 -4.367 21.228 1.00 85.44 78 VAL A C 1
ATOM 625 O O . VAL A 1 78 ? -3.259 -4.538 22.151 1.00 85.44 78 VAL A O 1
ATOM 628 N N . ALA A 1 79 ? -1.171 -4.133 21.440 1.00 85.31 79 ALA A N 1
ATOM 629 C CA . ALA A 1 79 ? -0.613 -4.008 22.786 1.00 85.31 79 ALA A CA 1
ATOM 630 C C . ALA A 1 79 ? -1.198 -2.809 23.556 1.00 85.31 79 ALA A C 1
ATOM 632 O O . ALA A 1 79 ? -1.416 -2.902 24.762 1.00 85.31 79 ALA A O 1
ATOM 633 N N . LYS A 1 80 ? -1.484 -1.698 22.865 1.00 84.06 80 LYS A N 1
ATOM 634 C CA . LYS A 1 80 ? -2.098 -0.497 23.458 1.00 84.06 80 LYS A CA 1
ATOM 635 C C . LYS A 1 80 ? -3.594 -0.670 23.730 1.00 84.06 80 LYS A C 1
ATOM 637 O O . LYS A 1 80 ? -4.113 -0.092 24.680 1.00 84.06 80 LYS A O 1
ATOM 642 N N . VAL A 1 81 ? -4.292 -1.457 22.912 1.00 76.81 81 VAL A N 1
ATOM 643 C CA . VAL A 1 81 ? -5.737 -1.698 23.031 1.00 76.81 81 VAL A CA 1
ATOM 644 C C . VAL A 1 81 ? -5.964 -3.024 23.764 1.00 76.81 81 VAL A C 1
ATOM 646 O O . VAL A 1 81 ? -6.280 -4.052 23.163 1.00 76.81 81 VAL A O 1
ATOM 649 N N . ALA A 1 82 ? -5.767 -3.013 25.085 1.00 53.25 82 ALA A N 1
ATOM 650 C CA . ALA A 1 82 ? -5.990 -4.172 25.949 1.00 53.25 82 ALA A CA 1
ATOM 651 C C . ALA A 1 82 ? -7.466 -4.627 25.879 1.00 53.25 82 ALA A C 1
ATOM 653 O O . ALA A 1 82 ? -8.338 -4.044 26.517 1.00 53.25 82 ALA A O 1
ATOM 654 N N . GLY A 1 83 ? -7.753 -5.649 25.063 1.00 55.47 83 GLY A N 1
ATOM 655 C CA . GLY A 1 83 ? -9.099 -6.221 24.908 1.00 55.47 83 GLY A CA 1
ATOM 656 C C . GLY A 1 83 ? -9.401 -6.890 23.560 1.00 55.47 83 GLY A C 1
ATOM 657 O O . GLY A 1 83 ? -10.383 -7.626 23.465 1.00 55.47 83 GLY A O 1
ATOM 658 N N . CYS A 1 84 ? -8.579 -6.690 22.523 1.00 52.00 84 CYS A N 1
ATOM 659 C CA . CYS A 1 84 ? -8.768 -7.375 21.238 1.00 52.00 84 CYS A CA 1
ATOM 660 C C . CYS A 1 84 ? -8.174 -8.791 21.257 1.00 52.00 84 CYS A C 1
ATOM 662 O O . CYS A 1 84 ? -6.960 -8.973 21.353 1.00 52.00 84 CYS A O 1
ATOM 664 N N . LEU A 1 85 ? -9.032 -9.802 21.098 1.00 51.59 85 LEU A N 1
ATOM 665 C CA . LEU A 1 85 ? -8.607 -11.153 20.730 1.00 51.59 85 LEU A CA 1
ATOM 666 C C . LEU A 1 85 ? -7.983 -11.113 19.328 1.00 51.59 85 LEU A C 1
ATOM 668 O O . LEU A 1 85 ? -8.621 -10.646 18.382 1.00 51.59 85 LEU A O 1
ATOM 672 N N . ARG A 1 86 ? -6.735 -11.582 19.215 1.00 54.84 86 ARG A N 1
ATOM 673 C CA . ARG A 1 86 ? -6.040 -11.777 17.935 1.00 54.84 86 ARG A CA 1
ATOM 674 C C . ARG A 1 86 ? -6.543 -13.056 17.289 1.00 54.84 86 ARG A C 1
ATOM 676 O O . ARG A 1 86 ? -6.423 -14.118 17.893 1.00 54.84 86 ARG A O 1
ATOM 683 N N . HIS A 1 87 ? -7.027 -12.955 16.062 1.00 50.44 87 HIS A N 1
ATOM 684 C CA . HIS A 1 87 ? -7.190 -14.106 15.187 1.00 50.44 87 HIS A CA 1
ATOM 685 C C . HIS A 1 87 ? -6.503 -13.810 13.857 1.00 50.44 87 HIS A C 1
ATOM 687 O O . HIS A 1 87 ? -6.640 -12.715 13.315 1.00 50.44 87 HIS A O 1
ATOM 693 N N . ASP A 1 88 ? -5.734 -14.785 13.386 1.00 50.09 88 ASP A N 1
ATOM 694 C CA . ASP A 1 88 ? -5.246 -14.872 12.014 1.00 50.09 88 ASP A CA 1
ATOM 695 C C . ASP A 1 88 ? -6.318 -15.580 11.167 1.00 50.09 88 ASP A C 1
ATOM 697 O O . ASP A 1 88 ? -7.067 -16.411 11.701 1.00 50.09 88 ASP A O 1
ATOM 701 N N . ALA A 1 89 ? -6.389 -15.274 9.873 1.00 50.22 89 ALA A N 1
ATOM 702 C CA . ALA A 1 89 ? -7.255 -15.972 8.925 1.00 50.22 89 ALA A CA 1
ATOM 703 C C . ALA A 1 89 ? -6.909 -17.476 8.828 1.00 50.22 89 ALA A C 1
ATOM 705 O O . ALA A 1 89 ? -7.801 -18.280 8.563 1.00 50.22 89 ALA A O 1
ATOM 706 N N . ASP A 1 90 ? -5.666 -17.857 9.156 1.00 50.91 90 ASP A N 1
ATOM 707 C CA . ASP A 1 90 ? -5.171 -19.245 9.144 1.00 50.91 90 ASP A CA 1
ATOM 708 C C . ASP A 1 90 ? -5.190 -19.961 10.515 1.00 50.91 90 ASP A C 1
ATOM 710 O O . ASP A 1 90 ? -4.737 -21.099 10.642 1.00 50.91 90 ASP A O 1
ATOM 714 N N . GLY A 1 91 ? -5.706 -19.342 11.585 1.00 45.78 91 GLY A N 1
ATOM 715 C CA . GLY A 1 91 ? -5.830 -19.998 12.901 1.00 45.78 91 GLY A CA 1
ATOM 716 C C . GLY A 1 91 ? -4.505 -20.325 13.616 1.00 45.78 91 GLY A C 1
ATOM 717 O O . GLY A 1 91 ? -4.521 -20.868 14.724 1.00 45.78 91 GLY A O 1
ATOM 718 N N . GLN A 1 92 ? -3.359 -19.958 13.043 1.00 49.66 92 GLN A N 1
ATOM 719 C CA . GLN A 1 92 ? -2.052 -20.038 13.689 1.00 49.66 92 GLN A CA 1
ATOM 720 C C . GLN A 1 92 ? -1.734 -18.703 14.386 1.00 49.66 92 GLN A C 1
ATOM 722 O O . GLN A 1 92 ? -2.140 -17.634 13.945 1.00 49.66 92 GLN A O 1
ATOM 727 N N . ARG A 1 93 ? -1.057 -18.746 15.542 1.00 42.75 93 ARG A N 1
ATOM 728 C CA . ARG A 1 93 ? -0.729 -17.547 16.337 1.00 42.75 93 ARG A CA 1
ATOM 729 C C . ARG A 1 93 ? 0.045 -16.521 15.494 1.00 42.75 93 ARG A C 1
ATOM 731 O O . ARG A 1 93 ? 1.184 -16.787 15.126 1.00 42.75 93 ARG A O 1
ATOM 738 N N . ALA A 1 94 ? -0.534 -15.336 15.290 1.00 48.16 94 ALA A N 1
ATOM 739 C CA . ALA A 1 94 ? 0.129 -14.221 14.622 1.00 48.16 94 ALA A CA 1
ATOM 740 C C . ALA A 1 94 ? 0.815 -13.239 15.600 1.00 48.16 94 ALA A C 1
ATOM 742 O O . ALA A 1 94 ? 0.203 -12.731 16.556 1.00 48.16 94 ALA A O 1
ATOM 743 N N . PHE A 1 95 ? 2.058 -12.921 15.215 1.00 45.50 95 PHE A N 1
ATOM 744 C CA . PHE A 1 95 ? 2.996 -11.878 15.665 1.00 45.50 95 PHE A CA 1
ATOM 745 C C . PHE A 1 95 ? 3.916 -12.118 16.854 1.00 45.50 95 PHE A C 1
ATOM 747 O O . PHE A 1 95 ? 3.420 -12.413 17.964 1.00 45.50 95 PHE A O 1
#

Solvent-accessible surface area (backbone atoms only — not comparable to ful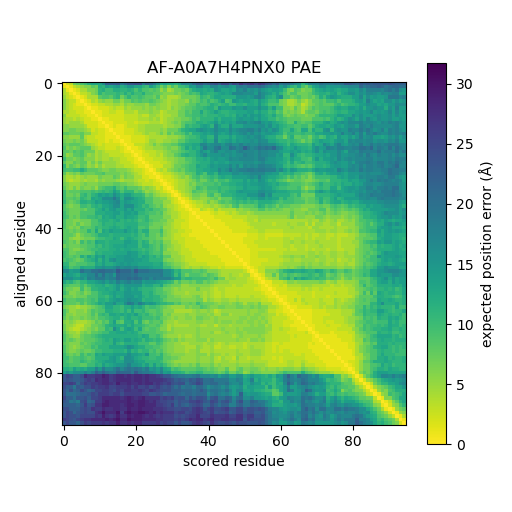l-atom values): 6491 Å² total; per-residue (Å²): 101,80,92,69,79,51,93,81,87,81,90,77,55,78,70,65,72,68,51,91,72,82,80,77,93,63,80,91,80,82,86,77,80,77,79,57,66,68,61,51,51,54,50,48,56,53,51,50,58,59,51,71,77,45,94,74,60,70,51,78,61,55,70,65,41,60,76,71,67,38,57,64,60,51,52,54,50,52,68,70,46,82,74,54,56,82,46,35,91,80,75,53,94,76,132

Radius of gyration: 20.93 Å; Cα contacts (8 Å, |Δi|>4): 45; chains: 1; bounding box: 46×35×55 Å

Mean predicted aligned error: 10.28 Å

Organism: NCBI:txid1134687

pLDDT: mean 80.55, std 14.1, range [42.75, 94.44]